Protein AF-A0AAW0SAZ5-F1 (afdb_monomer_lite)

Sequence (137 aa):
MHNNVSAPHVRYTLMVMQWGQFIDHDIIFTPINKGFQDSILDCRRCDSPQTVHPECFPIAIPQNDPFFPPVNISSGQPFCIPLTRSMPGQLTLGYREQMNQVTAFIDASHTYGSDKCEQQQLRTKSDGMLRGTPNPL

InterPro domains:
  IPR010255 Haem peroxidase superfamily [SSF48113] (6-134)
  IPR019791 Haem peroxidase, animal-type [PF03098] (3-131)
  IPR019791 Haem peroxidase, animal-type [PS50292] (1-137)
  IPR037120 Haem peroxidase domain superfamily, animal type [G3DSA:1.10.640.10] (1-136)

pLDDT: mean 93.47, std 6.85, range [50.78, 98.38]

Radius of gyration: 20.81 Å; chains: 1; bounding box: 47×48×50 Å

Foldseek 3Di:
DPDPDDDDDPPDDCVVVVVVVQQCLQAFDFAFDADPPRHRFPLFACCCCPVTHVQKDWAQDDCPRPPDHQADPVPRGGGTHTDGHTDFPDDPPDDTDTDGQAHRDNPSCVQQPRDPVSNVQQAPPPPRDGDDDPDDD

Organism: Scylla paramamosain (NCBI:txid85552)

Structure (mmCIF, N/CA/C/O backbone):
data_AF-A0AAW0SAZ5-F1
#
_entry.id   AF-A0AAW0SAZ5-F1
#
loop_
_atom_site.group_PDB
_atom_site.id
_atom_site.type_symbol
_atom_site.label_atom_id
_atom_site.label_alt_id
_atom_site.label_comp_id
_atom_site.label_asym_id
_atom_site.label_entity_id
_atom_site.label_seq_id
_atom_site.pdbx_PDB_ins_code
_atom_site.Cartn_x
_atom_site.Cartn_y
_atom_site.Cartn_z
_atom_site.occupancy
_atom_site.B_iso_or_equiv
_atom_site.auth_seq_id
_atom_site.auth_comp_id
_atom_site.auth_asym_id
_atom_site.auth_atom_id
_atom_site.pdbx_PDB_model_num
ATOM 1 N N . MET A 1 1 ? -11.965 -18.950 13.811 1.00 50.78 1 MET A N 1
ATOM 2 C CA . MET A 1 1 ? -11.448 -19.846 12.749 1.00 50.78 1 MET A CA 1
ATOM 3 C C . MET A 1 1 ? -12.338 -19.674 11.532 1.00 50.78 1 MET A C 1
ATOM 5 O O . MET A 1 1 ? -13.500 -20.051 11.609 1.00 50.78 1 MET A O 1
ATOM 9 N N . HIS A 1 2 ? -11.859 -19.030 10.463 1.00 60.25 2 HIS A N 1
ATOM 10 C CA . HIS A 1 2 ? -12.603 -19.017 9.199 1.00 60.25 2 HIS A CA 1
ATOM 11 C C . HIS A 1 2 ? -12.657 -20.451 8.672 1.00 60.25 2 HIS A C 1
ATOM 13 O O . HIS A 1 2 ? -11.623 -21.118 8.618 1.00 60.25 2 HIS A O 1
ATOM 19 N N . ASN A 1 3 ? -13.839 -20.934 8.294 1.00 73.81 3 ASN A N 1
ATOM 20 C CA . ASN A 1 3 ? -13.916 -22.192 7.565 1.00 73.81 3 ASN A CA 1
ATOM 21 C C . ASN A 1 3 ? -13.226 -21.978 6.218 1.00 73.81 3 ASN A C 1
ATOM 23 O O . ASN A 1 3 ? -13.645 -21.121 5.440 1.00 73.81 3 ASN A O 1
ATOM 27 N N . ASN A 1 4 ? -12.152 -22.724 5.961 1.00 77.69 4 ASN A N 1
ATOM 28 C CA . ASN A 1 4 ? -11.510 -22.703 4.658 1.00 77.69 4 ASN A CA 1
ATOM 29 C C . ASN A 1 4 ? -12.446 -23.390 3.660 1.00 77.69 4 ASN A C 1
ATOM 31 O O . ASN A 1 4 ? -12.555 -24.616 3.636 1.00 77.69 4 ASN A O 1
ATOM 35 N N . VAL A 1 5 ? -13.163 -22.591 2.876 1.00 80.94 5 VAL A N 1
ATOM 36 C CA . VAL A 1 5 ? -14.004 -23.090 1.793 1.00 80.94 5 VAL A CA 1
ATOM 37 C C . VAL A 1 5 ? -13.152 -23.114 0.531 1.00 80.94 5 VAL A C 1
ATOM 39 O O . VAL A 1 5 ? -12.928 -22.086 -0.104 1.00 80.94 5 VAL A O 1
ATOM 42 N N . SER A 1 6 ? -12.664 -24.299 0.164 1.00 84.69 6 SER A N 1
ATOM 43 C CA . SER A 1 6 ? -11.997 -24.494 -1.122 1.00 84.69 6 SER A CA 1
ATOM 44 C C . SER A 1 6 ? -13.052 -24.599 -2.223 1.00 84.69 6 SER A C 1
ATOM 46 O O . SER A 1 6 ? -13.758 -25.599 -2.327 1.00 84.69 6 SER A O 1
ATOM 48 N N . ALA A 1 7 ? -13.171 -23.546 -3.027 1.00 89.69 7 ALA A N 1
ATOM 49 C CA . ALA A 1 7 ? -14.062 -23.485 -4.182 1.00 89.69 7 ALA A CA 1
ATOM 50 C C . ALA A 1 7 ? -13.247 -23.159 -5.449 1.00 89.69 7 ALA A C 1
ATOM 52 O O . ALA A 1 7 ? -13.265 -22.019 -5.918 1.00 89.69 7 ALA A O 1
ATOM 53 N N . PRO A 1 8 ? -12.466 -24.120 -5.983 1.00 90.44 8 PRO A N 1
ATOM 54 C CA . PRO A 1 8 ? -11.627 -23.878 -7.150 1.00 90.44 8 PRO A CA 1
ATOM 55 C C . PRO A 1 8 ? -12.479 -23.587 -8.389 1.00 90.44 8 PRO A C 1
ATOM 57 O O . PRO A 1 8 ? -13.509 -24.219 -8.629 1.00 90.44 8 PRO A O 1
ATOM 60 N N . HIS A 1 9 ? -12.026 -22.641 -9.209 1.00 93.44 9 HIS A N 1
ATOM 61 C CA . HIS A 1 9 ? -12.719 -22.307 -10.444 1.00 93.44 9 HIS A CA 1
ATOM 62 C C . HIS A 1 9 ? -12.500 -23.401 -11.501 1.00 93.44 9 HIS A C 1
ATOM 64 O O . HIS A 1 9 ? -11.367 -23.754 -11.813 1.00 93.44 9 HIS A O 1
ATOM 70 N N . VAL A 1 10 ? -13.574 -23.904 -12.114 1.00 96.12 10 VAL A N 1
ATOM 71 C CA . VAL A 1 10 ? -13.496 -25.042 -13.057 1.00 96.12 10 VAL A CA 1
ATOM 72 C C . VAL A 1 10 ? -12.928 -24.687 -14.439 1.00 96.12 10 VAL A C 1
ATOM 74 O O . VAL A 1 10 ? -12.655 -25.580 -15.232 1.00 96.12 10 VAL A O 1
ATOM 77 N N . ARG A 1 11 ? -12.771 -23.392 -14.756 1.00 97.38 11 ARG A N 1
ATOM 78 C CA . ARG A 1 11 ? -12.276 -22.917 -16.071 1.00 97.38 11 ARG A CA 1
ATOM 79 C C . ARG A 1 11 ? -11.022 -22.049 -16.029 1.00 97.38 11 ARG A C 1
ATOM 81 O O . ARG A 1 11 ? -10.425 -21.822 -17.072 1.00 97.38 11 ARG A O 1
ATOM 88 N N . TYR A 1 12 ? -10.661 -21.511 -14.867 1.00 97.00 12 TYR A N 1
ATOM 89 C CA . TYR A 1 12 ? -9.599 -20.511 -14.758 1.00 97.00 12 TYR A CA 1
ATOM 90 C C . TYR A 1 12 ? -8.552 -21.018 -13.792 1.00 97.00 12 TYR A C 1
ATOM 92 O O . TYR A 1 12 ? -8.876 -21.549 -12.732 1.00 97.00 12 TYR A O 1
ATOM 100 N N . THR A 1 13 ? -7.297 -20.854 -14.180 1.00 97.00 13 THR A N 1
ATOM 101 C CA . THR A 1 13 ? -6.166 -21.177 -13.325 1.00 97.00 13 THR A CA 1
ATOM 102 C C . THR A 1 13 ? -5.958 -20.056 -12.311 1.00 97.00 13 THR A C 1
ATOM 104 O O . THR A 1 13 ? -6.426 -18.928 -12.492 1.00 97.00 13 THR A O 1
ATOM 107 N N . LEU A 1 14 ? -5.182 -20.340 -11.264 1.00 96.81 14 LEU A N 1
ATOM 108 C CA . LEU A 1 14 ? -4.751 -19.325 -10.300 1.00 96.81 14 LEU A CA 1
ATOM 109 C C . LEU A 1 14 ? -3.987 -18.160 -10.966 1.00 96.81 14 LEU A C 1
ATOM 111 O O . LEU A 1 14 ? -3.951 -17.060 -10.422 1.00 96.81 14 LEU A O 1
ATOM 115 N N . MET A 1 15 ? -3.444 -18.376 -12.172 1.00 97.88 15 MET A N 1
ATOM 116 C CA . MET A 1 15 ? -2.738 -17.352 -12.944 1.00 97.88 15 MET A CA 1
ATOM 117 C C . MET A 1 15 ? -3.616 -16.138 -13.262 1.00 97.88 15 MET A C 1
ATOM 119 O O . MET A 1 15 ? -3.097 -15.035 -13.343 1.00 97.88 15 MET A O 1
ATOM 123 N N . VAL A 1 16 ? -4.938 -16.300 -13.393 1.00 97.94 16 VAL A N 1
ATOM 124 C CA . VAL A 1 16 ? -5.834 -15.157 -13.646 1.00 97.94 16 VAL A CA 1
ATOM 125 C C . VAL A 1 16 ? -5.809 -14.166 -12.479 1.00 97.94 16 VAL A C 1
ATOM 127 O O . VAL A 1 16 ? -5.707 -12.964 -12.698 1.00 97.94 16 VAL A O 1
ATOM 130 N N . MET A 1 17 ? -5.842 -14.667 -11.240 1.00 97.38 17 MET A N 1
ATOM 131 C CA . MET A 1 17 ? -5.720 -13.829 -10.044 1.00 97.38 17 MET A CA 1
ATOM 132 C C . MET A 1 17 ? -4.332 -13.186 -9.976 1.00 97.38 17 MET A C 1
ATOM 134 O O . MET A 1 17 ? -4.228 -11.975 -9.788 1.00 97.38 17 MET A O 1
ATOM 138 N N . GLN A 1 18 ? -3.279 -13.980 -10.200 1.00 98.38 18 GLN A N 1
ATOM 139 C CA . GLN A 1 18 ? -1.905 -13.488 -10.115 1.00 98.38 18 GLN A CA 1
ATOM 140 C C . GLN A 1 18 ? -1.613 -12.397 -11.154 1.00 98.38 18 GLN A C 1
ATOM 142 O O . GLN A 1 18 ? -0.973 -11.400 -10.829 1.00 98.38 18 GLN A O 1
ATOM 147 N N . TRP A 1 19 ? -2.104 -12.565 -12.384 1.00 98.25 19 TRP A N 1
ATOM 148 C CA . TRP A 1 19 ? -1.959 -11.571 -13.445 1.00 98.25 19 TRP A CA 1
ATOM 149 C C . TRP A 1 19 ? -2.772 -10.305 -13.162 1.00 98.25 19 TRP A C 1
ATOM 151 O O . TRP A 1 19 ? -2.316 -9.208 -13.464 1.00 98.25 19 TRP A O 1
ATOM 161 N N . GLY A 1 20 ? -3.939 -10.440 -12.522 1.00 98.19 20 GLY A N 1
ATOM 162 C CA . GLY A 1 20 ? -4.718 -9.298 -12.044 1.00 98.19 20 GLY A CA 1
ATOM 163 C C . GLY A 1 20 ? -3.921 -8.418 -11.078 1.00 98.19 20 GLY A C 1
ATOM 164 O O . GLY A 1 20 ? -3.818 -7.219 -11.306 1.00 98.19 20 GLY A O 1
ATOM 165 N N . GLN A 1 21 ? -3.290 -9.018 -10.061 1.00 98.12 21 GLN A N 1
ATOM 166 C CA . GLN A 1 21 ? -2.413 -8.286 -9.135 1.00 98.12 21 GLN A CA 1
ATOM 167 C C . GLN A 1 21 ? -1.186 -7.695 -9.849 1.00 98.12 21 GLN A C 1
ATOM 169 O O . GLN A 1 21 ? -0.777 -6.575 -9.566 1.00 98.12 21 GLN A O 1
ATOM 174 N N . PHE A 1 22 ? -0.595 -8.446 -10.779 1.00 97.75 22 PHE A N 1
ATOM 175 C CA . PHE A 1 22 ? 0.585 -8.004 -11.520 1.00 97.75 22 PHE A CA 1
ATOM 176 C C . PHE A 1 22 ? 0.313 -6.731 -12.334 1.00 97.75 22 PHE A C 1
ATOM 178 O O . PHE A 1 22 ? 1.126 -5.814 -12.318 1.00 97.75 22 PHE A O 1
ATOM 185 N N . ILE A 1 23 ? -0.847 -6.652 -12.996 1.00 98.12 23 ILE A N 1
ATOM 186 C CA . ILE A 1 23 ? -1.273 -5.454 -13.734 1.00 98.12 23 ILE A CA 1
ATOM 187 C C . ILE A 1 23 ? -1.728 -4.332 -12.795 1.00 98.12 23 ILE A C 1
ATOM 189 O O . ILE A 1 23 ? -1.431 -3.177 -13.075 1.00 98.12 23 ILE A O 1
ATOM 193 N N . ASP A 1 24 ? -2.412 -4.642 -11.688 1.00 98.00 24 ASP A N 1
ATOM 194 C CA . ASP A 1 24 ? -2.792 -3.649 -10.668 1.00 98.00 24 ASP A CA 1
ATOM 195 C C . ASP A 1 24 ? -1.568 -2.857 -10.185 1.00 98.00 24 ASP A C 1
ATOM 197 O O . ASP A 1 24 ? -1.552 -1.629 -10.251 1.00 98.00 24 ASP A O 1
ATOM 201 N N . HIS A 1 25 ? -0.488 -3.567 -9.852 1.00 97.94 25 HIS A N 1
ATOM 202 C CA . HIS A 1 25 ? 0.774 -2.962 -9.430 1.00 97.94 25 HIS A CA 1
ATOM 203 C C . HIS A 1 25 ? 1.486 -2.151 -10.530 1.00 97.94 25 HIS A C 1
ATOM 205 O O . HIS A 1 25 ? 2.411 -1.406 -10.212 1.00 97.94 25 HIS A O 1
ATOM 211 N N . ASP A 1 26 ? 1.087 -2.284 -11.798 1.00 98.38 26 ASP A N 1
ATOM 212 C CA . ASP A 1 26 ? 1.637 -1.501 -12.909 1.00 98.38 26 ASP A CA 1
ATOM 213 C C . ASP A 1 26 ? 0.962 -0.136 -13.069 1.00 98.38 26 ASP A C 1
ATOM 215 O O . ASP A 1 26 ? 1.577 0.799 -13.571 1.00 98.38 26 ASP A O 1
ATOM 219 N N . ILE A 1 27 ? -0.307 -0.028 -12.659 1.00 97.69 27 ILE A N 1
ATOM 220 C CA . ILE A 1 27 ? -1.156 1.129 -12.974 1.00 97.69 27 ILE A CA 1
ATOM 221 C C . ILE A 1 27 ? -1.601 1.916 -11.746 1.00 97.69 27 ILE A C 1
ATOM 223 O O . ILE A 1 27 ? -1.979 3.084 -11.881 1.00 97.69 27 ILE A O 1
ATOM 227 N N . ILE A 1 28 ? -1.612 1.306 -10.555 1.00 97.06 28 ILE A N 1
ATOM 228 C CA . ILE A 1 28 ? -2.082 1.979 -9.348 1.00 97.06 28 ILE A CA 1
ATOM 229 C C . ILE A 1 28 ? -1.310 1.574 -8.092 1.00 97.06 28 ILE A C 1
ATOM 231 O O . ILE A 1 28 ? -1.169 0.410 -7.735 1.00 97.06 28 ILE A O 1
ATOM 235 N N . PHE A 1 29 ? -0.853 2.587 -7.363 1.00 96.88 29 PHE A N 1
ATOM 236 C CA . PHE A 1 29 ? -0.330 2.446 -6.016 1.00 96.88 29 PHE A CA 1
ATOM 237 C C . PHE A 1 29 ? -0.697 3.693 -5.222 1.00 96.88 29 PHE A C 1
ATOM 239 O O . PHE A 1 29 ? -0.160 4.782 -5.446 1.00 96.88 29 PHE A O 1
ATOM 246 N N . THR A 1 30 ? -1.639 3.546 -4.293 1.00 96.75 30 THR A N 1
ATOM 247 C CA . THR A 1 30 ? -2.039 4.633 -3.403 1.00 96.75 30 THR A CA 1
ATOM 248 C C . THR A 1 30 ? -1.250 4.542 -2.098 1.00 96.75 30 THR A C 1
ATOM 250 O O . THR A 1 30 ? -1.543 3.679 -1.267 1.00 96.75 30 THR A O 1
ATOM 253 N N . PRO A 1 31 ? -0.272 5.430 -1.865 1.00 95.00 31 PRO A N 1
ATOM 254 C CA . PRO A 1 31 ? 0.508 5.406 -0.638 1.00 95.00 31 PRO A CA 1
ATOM 255 C C . PRO A 1 31 ? -0.347 5.789 0.568 1.00 95.00 31 PRO A C 1
ATOM 257 O O . PRO A 1 31 ? -1.375 6.460 0.454 1.00 95.00 31 PRO A O 1
ATOM 260 N N . ILE A 1 32 ? 0.124 5.414 1.750 1.00 95.19 32 ILE A N 1
ATOM 261 C CA . ILE A 1 32 ? -0.461 5.808 3.033 1.00 95.19 32 ILE A CA 1
ATOM 262 C C . ILE A 1 32 ? 0.324 6.956 3.662 1.00 95.19 32 ILE A C 1
ATOM 264 O O . ILE A 1 32 ? 1.505 7.152 3.371 1.00 95.19 32 ILE A O 1
ATOM 268 N N . ASN A 1 33 ? -0.323 7.701 4.556 1.00 93.31 33 ASN A N 1
ATOM 269 C CA . ASN A 1 33 ? 0.377 8.691 5.369 1.00 93.31 33 ASN A CA 1
ATOM 270 C C . ASN A 1 33 ? 1.422 8.022 6.273 1.00 93.31 33 ASN A C 1
ATOM 272 O O . ASN A 1 33 ? 1.194 6.943 6.822 1.00 93.31 33 ASN A O 1
ATOM 276 N N . LYS A 1 34 ? 2.559 8.694 6.446 1.00 91.31 34 LYS A N 1
ATOM 277 C CA . LYS A 1 34 ? 3.671 8.248 7.289 1.00 91.31 34 LYS A CA 1
ATOM 278 C C . LYS A 1 34 ? 3.983 9.288 8.360 1.00 91.31 34 LYS A C 1
ATOM 280 O O . LYS A 1 34 ? 3.642 10.460 8.213 1.00 91.31 34 LYS A O 1
ATOM 285 N N . GLY A 1 35 ? 4.598 8.838 9.447 1.00 87.56 35 GLY A N 1
ATOM 286 C CA . GLY A 1 35 ? 5.051 9.680 10.546 1.00 87.56 35 GLY A CA 1
ATOM 287 C C . GLY A 1 35 ? 6.412 10.325 10.279 1.00 87.56 35 GLY A C 1
ATOM 288 O O . GLY A 1 35 ? 6.948 10.305 9.170 1.00 87.56 35 GLY A O 1
ATOM 289 N N . PHE A 1 36 ? 6.998 10.893 11.334 1.00 87.19 36 PHE A N 1
ATOM 290 C CA . PHE A 1 36 ? 8.332 11.491 11.287 1.00 87.19 36 PHE A CA 1
ATOM 291 C C . PHE A 1 36 ? 9.375 10.481 10.779 1.00 87.19 36 PHE A C 1
ATOM 293 O O . PHE A 1 36 ? 9.341 9.316 11.177 1.00 87.19 36 PHE A O 1
ATOM 300 N N . GLN A 1 37 ? 10.286 10.926 9.906 1.00 88.69 37 GLN A N 1
ATOM 301 C CA . GLN A 1 37 ? 11.334 10.089 9.296 1.00 88.69 37 GLN A CA 1
ATOM 302 C C . GLN A 1 37 ? 10.809 8.815 8.609 1.00 88.69 37 GLN A C 1
ATOM 304 O O . GLN A 1 37 ? 11.381 7.743 8.770 1.00 88.69 37 GLN A O 1
ATOM 309 N N . ASP A 1 38 ? 9.722 8.929 7.839 1.00 86.31 38 ASP A N 1
ATOM 310 C CA . ASP A 1 38 ? 9.158 7.813 7.060 1.00 86.31 38 ASP A CA 1
ATOM 311 C C . ASP A 1 38 ? 8.653 6.639 7.929 1.00 86.31 38 ASP A C 1
ATOM 313 O O . ASP A 1 38 ? 8.453 5.524 7.449 1.00 86.31 38 ASP A O 1
ATOM 317 N N . SER A 1 39 ? 8.414 6.887 9.222 1.00 91.56 39 SER A N 1
ATOM 318 C CA . SER A 1 39 ? 7.921 5.868 10.150 1.00 91.56 39 SER A CA 1
ATOM 319 C C . SER A 1 39 ? 6.484 5.445 9.838 1.00 91.56 39 SER A C 1
ATOM 321 O O . SER A 1 39 ? 5.643 6.231 9.396 1.00 91.56 39 SER A O 1
ATOM 323 N N . ILE A 1 40 ? 6.182 4.175 10.103 1.00 91.38 40 ILE A N 1
ATOM 324 C CA . ILE A 1 40 ? 4.822 3.644 9.998 1.00 91.38 40 ILE A CA 1
ATOM 325 C C . ILE A 1 40 ? 4.003 4.178 11.176 1.00 91.38 40 ILE A C 1
ATOM 327 O O . ILE A 1 40 ? 4.411 4.049 12.331 1.00 91.38 40 ILE A O 1
ATOM 331 N N . LEU A 1 41 ? 2.837 4.761 10.887 1.00 94.50 41 LEU A N 1
ATOM 332 C CA . LEU A 1 41 ? 1.907 5.210 11.921 1.00 94.50 41 LEU A CA 1
ATOM 333 C C . LEU A 1 41 ? 1.301 4.006 12.655 1.00 94.50 41 LEU A C 1
ATOM 335 O O . LEU A 1 41 ? 0.685 3.135 12.039 1.00 94.50 41 LEU A O 1
ATOM 339 N N . ASP A 1 42 ? 1.436 3.976 13.982 1.00 94.62 42 ASP A N 1
ATOM 340 C CA . ASP A 1 42 ? 0.815 2.951 14.822 1.00 94.62 42 ASP A CA 1
ATOM 341 C C . ASP A 1 42 ? -0.658 3.283 15.112 1.00 94.62 42 ASP A C 1
ATOM 343 O O . ASP A 1 42 ? -1.025 3.776 16.179 1.00 94.62 42 ASP A O 1
ATOM 347 N N . CYS A 1 43 ? -1.522 2.997 14.141 1.00 96.12 43 CYS A N 1
ATOM 348 C CA . CYS A 1 43 ? -2.959 3.251 14.234 1.00 96.12 43 CYS A CA 1
ATOM 349 C C . CYS A 1 43 ? -3.750 2.092 14.873 1.00 96.12 43 CYS A C 1
ATOM 351 O O . CYS A 1 43 ? -4.923 1.901 14.560 1.00 96.12 43 CYS A O 1
ATOM 353 N N . ARG A 1 44 ? -3.132 1.275 15.742 1.00 94.31 44 ARG A N 1
ATOM 354 C CA . ARG A 1 44 ? -3.806 0.119 16.373 1.00 94.31 44 ARG A CA 1
ATOM 355 C C . ARG A 1 44 ? -4.846 0.515 17.418 1.00 94.31 44 ARG A C 1
ATOM 357 O O . ARG A 1 44 ? -5.845 -0.181 17.583 1.00 94.31 44 ARG A O 1
ATOM 364 N N . ARG A 1 45 ? -4.613 1.604 18.156 1.00 95.44 45 ARG A N 1
ATOM 365 C CA . ARG A 1 45 ? -5.563 2.074 19.173 1.00 95.44 45 ARG A CA 1
ATOM 366 C C . ARG A 1 45 ? -6.777 2.723 18.518 1.00 95.44 45 ARG A C 1
ATOM 368 O O . ARG A 1 45 ? -6.629 3.478 17.561 1.00 95.44 45 ARG A O 1
ATOM 375 N N . CYS A 1 46 ? -7.960 2.506 19.083 1.00 96.50 46 CYS A N 1
ATOM 376 C CA . CYS A 1 46 ? -9.196 3.096 18.566 1.00 96.50 46 CYS A CA 1
ATOM 377 C C . CYS A 1 46 ? -9.236 4.635 18.671 1.00 96.50 46 CYS A C 1
ATOM 379 O O . CYS A 1 46 ? -9.884 5.285 17.861 1.00 96.50 46 CYS A O 1
ATOM 381 N N . ASP A 1 47 ? -8.503 5.223 19.621 1.00 96.94 47 ASP A N 1
ATOM 382 C CA . ASP A 1 47 ? -8.324 6.672 19.801 1.00 96.94 47 ASP A CA 1
ATOM 383 C C . ASP A 1 47 ? -7.058 7.217 19.107 1.00 96.94 47 ASP A C 1
ATOM 385 O O . ASP A 1 47 ? -6.631 8.348 19.355 1.00 96.94 47 ASP A O 1
ATOM 389 N N . SER A 1 48 ? -6.432 6.428 18.226 1.00 97.00 48 SER A N 1
ATOM 390 C CA . SER A 1 48 ? -5.260 6.855 17.449 1.00 97.00 48 SER A CA 1
ATOM 391 C C . SER A 1 48 ? -5.475 8.085 16.551 1.00 97.00 48 SER A C 1
ATOM 393 O O . SER A 1 48 ? -4.497 8.818 16.382 1.00 97.00 48 SER A O 1
ATOM 395 N N . PRO A 1 49 ? -6.686 8.414 16.042 1.00 97.31 49 PRO A N 1
ATOM 396 C CA . PRO A 1 49 ? -6.885 9.663 15.302 1.00 97.31 49 PRO A CA 1
ATOM 397 C C . PRO A 1 49 ? -6.579 10.918 16.135 1.00 97.31 49 PRO A C 1
ATOM 399 O O . PRO A 1 49 ? -6.185 11.944 15.588 1.00 97.31 49 PRO A O 1
ATOM 402 N N . GLN A 1 50 ? -6.747 10.844 17.460 1.00 97.38 50 GLN A N 1
ATOM 403 C CA . GLN A 1 50 ? -6.500 11.951 18.388 1.00 97.38 50 GLN A CA 1
ATOM 404 C C . GLN A 1 50 ? -5.159 11.822 19.118 1.00 97.38 50 GLN A C 1
ATOM 406 O O . GLN A 1 50 ? -4.541 12.831 19.441 1.00 97.38 50 GLN A O 1
ATOM 411 N N . THR A 1 51 ? -4.721 10.593 19.404 1.00 96.19 51 THR A N 1
ATOM 412 C CA . THR A 1 51 ? -3.542 10.331 20.249 1.00 96.19 51 THR A CA 1
ATOM 413 C C . THR A 1 51 ? -2.256 10.080 19.467 1.00 96.19 51 THR A C 1
ATOM 415 O O . THR A 1 51 ? -1.175 10.251 20.027 1.00 96.19 51 THR A O 1
ATOM 418 N N . VAL A 1 52 ? -2.357 9.680 18.195 1.00 95.31 52 VAL A N 1
ATOM 419 C CA . VAL A 1 52 ? -1.206 9.344 17.343 1.00 95.31 52 VAL A CA 1
ATOM 420 C C . VAL A 1 52 ? -1.125 10.295 16.155 1.00 95.31 52 VAL A C 1
ATOM 422 O O . VAL A 1 52 ? -0.156 11.039 16.034 1.00 95.31 52 VAL A O 1
ATOM 425 N N . HIS A 1 53 ? -2.123 10.276 15.267 1.00 95.88 53 HIS A N 1
ATOM 426 C CA . HIS A 1 53 ? -2.129 11.109 14.065 1.00 95.88 53 HIS A CA 1
ATOM 427 C C . HIS A 1 53 ? -3.542 11.212 13.464 1.00 95.88 53 HIS A C 1
ATOM 429 O O . HIS A 1 53 ? -4.211 10.184 13.368 1.00 95.88 53 HIS A O 1
ATOM 435 N N . PRO A 1 54 ? -3.982 12.378 12.943 1.00 95.19 54 PRO A N 1
ATOM 436 C CA . PRO A 1 54 ? -5.321 12.552 12.350 1.00 95.19 54 PRO A CA 1
ATOM 437 C C . PRO A 1 54 ? -5.596 11.690 11.104 1.00 95.19 54 PRO A C 1
ATOM 439 O O . PRO A 1 54 ? -6.739 11.555 10.675 1.00 95.19 54 PRO A O 1
ATOM 442 N N . GLU A 1 55 ? -4.552 11.109 10.511 1.00 95.81 55 GLU A N 1
ATOM 443 C CA . GLU A 1 55 ? -4.662 10.180 9.375 1.00 95.81 55 GLU A CA 1
ATOM 444 C C . GLU A 1 55 ? -4.828 8.718 9.809 1.00 95.81 55 GLU A C 1
ATOM 446 O O . GLU A 1 55 ? -5.024 7.849 8.960 1.00 95.81 55 GLU A O 1
ATOM 451 N N . CYS A 1 56 ? -4.785 8.425 11.110 1.00 97.56 56 CYS A N 1
ATOM 452 C CA . CYS A 1 56 ? -5.269 7.149 11.610 1.00 97.56 56 CYS A CA 1
ATOM 453 C C . CYS A 1 56 ? -6.789 7.071 11.442 1.00 97.56 56 CYS A C 1
ATOM 455 O O . CYS A 1 56 ? -7.508 8.039 11.689 1.00 97.56 56 CYS A O 1
ATOM 457 N N . PHE A 1 57 ? -7.282 5.909 11.024 1.00 97.62 57 PHE A N 1
ATOM 458 C CA . PHE A 1 57 ? -8.710 5.649 10.871 1.00 97.62 57 PHE A CA 1
ATOM 459 C C . PHE A 1 57 ? -9.053 4.207 11.271 1.00 97.62 57 PHE A C 1
ATOM 461 O O . PHE A 1 57 ? -9.528 3.435 10.443 1.00 97.62 57 PHE A O 1
ATOM 468 N N . PRO A 1 58 ? -8.765 3.815 12.524 1.00 97.75 58 PRO A N 1
ATOM 469 C CA . PRO A 1 58 ? -8.907 2.439 12.985 1.00 97.75 58 PRO A CA 1
ATOM 470 C C . PRO A 1 58 ? -10.340 1.924 12.803 1.00 97.75 58 PRO A C 1
ATOM 472 O O . PRO A 1 58 ? -11.310 2.628 13.086 1.00 97.75 58 PRO A O 1
ATOM 475 N N . ILE A 1 59 ? -10.472 0.670 12.369 1.00 97.69 59 ILE A N 1
ATOM 476 C CA . ILE A 1 59 ? -11.775 0.025 12.185 1.00 97.69 59 ILE A CA 1
ATOM 477 C C . ILE A 1 59 ? -12.177 -0.621 13.510 1.00 97.69 59 ILE A C 1
ATOM 479 O O . ILE A 1 59 ? -11.530 -1.565 13.968 1.00 97.69 59 ILE A O 1
ATOM 483 N N . ALA A 1 60 ? -13.243 -0.111 14.126 1.00 96.44 60 ALA A N 1
ATOM 484 C CA . ALA A 1 60 ? -13.780 -0.663 15.363 1.00 96.44 60 ALA A CA 1
ATOM 485 C C . ALA A 1 60 ? -14.388 -2.051 15.140 1.00 96.44 60 ALA A C 1
ATOM 487 O O . ALA A 1 60 ? -15.164 -2.256 14.204 1.00 96.44 60 ALA A O 1
ATOM 488 N N . ILE A 1 61 ? -14.062 -2.988 16.030 1.00 97.00 61 ILE A N 1
ATOM 489 C CA . ILE A 1 61 ? -14.648 -4.326 16.008 1.00 97.00 61 ILE A CA 1
ATOM 490 C C . ILE A 1 61 ? -16.074 -4.275 16.580 1.00 97.00 61 ILE A C 1
ATOM 492 O O . ILE A 1 61 ? -16.268 -3.787 17.700 1.00 97.00 61 ILE A O 1
ATOM 496 N N . PRO A 1 62 ? -17.094 -4.757 15.846 1.00 95.38 62 PRO A N 1
ATOM 497 C CA . PRO A 1 62 ? -18.460 -4.787 16.350 1.00 95.38 62 PRO A CA 1
ATOM 498 C C . PRO A 1 62 ? -18.616 -5.811 17.485 1.00 95.38 62 PRO A C 1
ATOM 500 O O . PRO A 1 62 ? -17.895 -6.799 17.561 1.00 95.38 62 PRO A O 1
ATOM 503 N N . GLN A 1 63 ? -19.610 -5.608 18.357 1.00 94.19 63 GLN A N 1
ATOM 504 C CA . GLN A 1 63 ? -19.825 -6.449 19.551 1.00 94.19 63 GLN A CA 1
ATOM 505 C C . GLN A 1 63 ? -20.014 -7.944 19.244 1.00 94.19 63 GLN A C 1
ATOM 507 O O . GLN A 1 63 ? -19.611 -8.786 20.038 1.00 94.19 63 GLN A O 1
ATOM 512 N N . ASN A 1 64 ? -20.606 -8.264 18.091 1.00 93.56 64 ASN A N 1
ATOM 513 C CA . ASN A 1 64 ? -20.914 -9.633 17.673 1.00 93.56 64 ASN A CA 1
ATOM 514 C C . ASN A 1 64 ? -19.989 -10.116 16.546 1.00 93.56 64 ASN A C 1
ATOM 516 O O . ASN A 1 64 ? -20.408 -10.927 15.717 1.00 93.56 64 ASN A O 1
ATOM 520 N N . ASP A 1 65 ? -18.765 -9.587 16.461 1.00 94.19 65 ASP A N 1
ATOM 521 C CA . ASP A 1 65 ? -17.790 -10.097 15.502 1.00 94.19 65 ASP A CA 1
ATOM 522 C C . ASP A 1 65 ? -17.417 -11.554 15.854 1.00 94.19 65 ASP A C 1
ATOM 524 O O . ASP A 1 65 ? -17.045 -11.846 16.993 1.00 94.19 65 ASP A O 1
ATOM 528 N N . PRO A 1 66 ? -17.535 -12.502 14.908 1.00 92.31 66 PRO A N 1
ATOM 529 C CA . PRO A 1 66 ? -17.281 -13.915 15.184 1.00 92.31 66 PRO A CA 1
ATOM 530 C C . PRO A 1 66 ? -15.788 -14.274 15.283 1.00 92.31 66 PRO A C 1
ATOM 532 O O . PRO A 1 66 ? -15.461 -15.415 15.624 1.00 92.31 66 PRO A O 1
ATOM 535 N 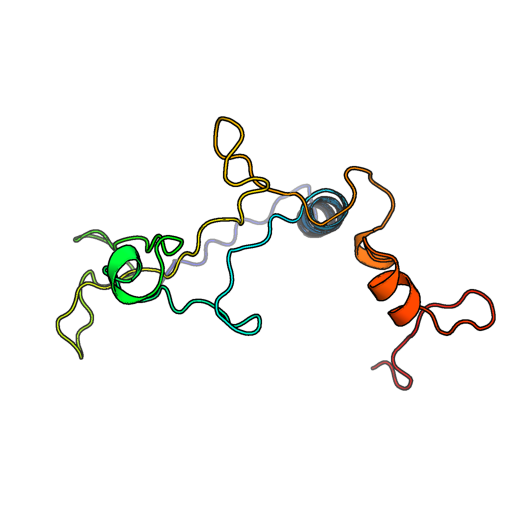N . PHE A 1 67 ? -14.877 -13.352 14.956 1.00 90.44 67 PHE A N 1
ATOM 536 C CA . PHE A 1 67 ? -13.436 -13.604 14.890 1.00 90.44 67 PHE A CA 1
ATOM 537 C C . PHE A 1 67 ? -12.639 -12.757 15.875 1.00 90.44 67 PHE A C 1
ATOM 539 O O . PHE A 1 67 ? -11.735 -13.281 16.530 1.00 90.44 67 PHE A O 1
ATOM 546 N N . PHE A 1 68 ? -12.957 -11.471 15.978 1.00 92.31 68 PHE A N 1
ATOM 547 C CA . PHE A 1 68 ? -12.221 -10.523 16.798 1.00 92.31 68 PHE A CA 1
ATOM 548 C C . PHE A 1 68 ? -13.031 -10.137 18.038 1.00 92.31 68 PHE A C 1
ATOM 550 O O . PHE A 1 68 ? -14.201 -9.786 17.922 1.00 92.31 68 PHE A O 1
ATOM 557 N N . PRO A 1 69 ? -12.440 -10.162 19.244 1.00 93.12 69 PRO A N 1
ATOM 558 C CA . PRO A 1 69 ? -13.136 -9.666 20.421 1.00 93.12 69 PRO A CA 1
ATOM 559 C C . PRO A 1 69 ? -13.276 -8.135 20.328 1.00 93.12 69 PRO A C 1
ATOM 561 O O . PRO A 1 69 ? -12.321 -7.473 19.921 1.00 93.12 69 PRO A O 1
ATOM 564 N N . PRO A 1 70 ? -14.403 -7.535 20.752 1.00 94.69 70 PRO A N 1
ATOM 565 C CA . PRO A 1 70 ? -14.590 -6.079 20.718 1.00 94.69 70 PRO A CA 1
ATOM 566 C C . PRO A 1 70 ? -13.685 -5.327 21.707 1.00 94.69 70 PRO A C 1
ATOM 568 O O . PRO A 1 70 ? -13.523 -4.110 21.620 1.00 94.69 70 PRO A O 1
ATOM 571 N N . VAL A 1 71 ? -13.088 -6.042 22.663 1.00 95.31 71 VAL A N 1
ATOM 572 C CA . VAL A 1 71 ? -12.222 -5.504 23.713 1.00 95.31 71 VAL A CA 1
ATOM 573 C C . VAL A 1 71 ? -10.980 -6.381 23.821 1.00 95.31 71 VAL A C 1
ATOM 575 O O . VAL A 1 71 ? -11.056 -7.610 23.777 1.00 95.31 71 VAL A O 1
ATOM 578 N N . ASN A 1 72 ? -9.821 -5.754 23.989 1.00 91.50 72 ASN A N 1
ATOM 579 C CA . ASN A 1 72 ? -8.587 -6.460 24.284 1.00 91.50 72 ASN A CA 1
ATOM 580 C C . ASN A 1 72 ? -8.617 -6.976 25.733 1.00 91.50 72 ASN A C 1
ATOM 582 O O . ASN A 1 72 ? -8.714 -6.196 26.678 1.00 91.50 72 ASN A O 1
ATOM 586 N N . ILE A 1 73 ? -8.495 -8.294 25.903 1.00 87.56 73 ILE A N 1
ATOM 587 C CA . ILE A 1 73 ? -8.635 -8.975 27.201 1.00 87.56 73 ILE A CA 1
ATOM 588 C C . ILE A 1 73 ? -7.554 -8.533 28.202 1.00 87.56 73 ILE A C 1
ATOM 590 O O . ILE A 1 73 ? -7.805 -8.489 29.402 1.00 87.56 73 ILE A O 1
ATOM 594 N N . SER A 1 74 ? -6.357 -8.184 27.725 1.00 90.31 74 SER A N 1
ATOM 595 C CA . SER A 1 74 ? -5.236 -7.795 28.583 1.00 90.31 74 SER A CA 1
ATOM 596 C C . SER A 1 74 ? -5.309 -6.338 29.041 1.00 90.31 74 SER A C 1
ATOM 598 O O . SER A 1 74 ? -4.894 -6.040 30.156 1.00 90.31 74 SER A O 1
ATOM 600 N N . SER A 1 75 ? -5.806 -5.424 28.202 1.00 91.94 75 SER A N 1
ATOM 601 C CA . SER A 1 75 ? -5.843 -3.986 28.518 1.00 91.94 75 SER A CA 1
ATOM 602 C C . SER A 1 75 ? -7.223 -3.460 28.922 1.00 91.94 75 SER A C 1
ATOM 604 O O . SER A 1 75 ? -7.322 -2.337 29.416 1.00 91.94 75 SER A O 1
ATOM 606 N N . GLY A 1 76 ? -8.291 -4.223 28.672 1.00 93.25 76 GLY A N 1
ATOM 607 C CA . GLY A 1 76 ? -9.675 -3.780 28.860 1.00 93.25 76 GLY A CA 1
ATOM 608 C C . GLY A 1 76 ? -10.113 -2.667 27.899 1.00 93.25 76 GLY A C 1
ATOM 609 O O . GLY A 1 76 ? -11.202 -2.123 28.058 1.00 93.25 76 GLY A O 1
ATOM 610 N N . GLN A 1 77 ? -9.283 -2.307 26.915 1.00 94.12 77 GLN A N 1
ATOM 611 C CA . GLN A 1 77 ? -9.574 -1.248 25.946 1.00 94.12 77 GLN A CA 1
ATOM 612 C C . GLN A 1 77 ? -10.285 -1.800 24.705 1.00 94.12 77 GLN A C 1
ATOM 614 O O . GLN A 1 77 ? -10.054 -2.961 24.351 1.00 94.12 77 GLN A O 1
ATOM 619 N N . PRO A 1 78 ? -11.092 -0.983 24.000 1.00 95.75 78 PRO A N 1
ATOM 620 C CA . PRO A 1 78 ? -11.674 -1.373 22.721 1.00 95.75 78 PRO A CA 1
ATOM 621 C C . PRO A 1 78 ? -10.607 -1.880 21.746 1.00 95.75 78 PRO A C 1
ATOM 623 O O . PRO A 1 78 ? -9.513 -1.314 21.653 1.00 95.75 78 PRO A O 1
ATOM 626 N N . PHE A 1 79 ? -10.920 -2.958 21.032 1.00 95.19 79 PHE A N 1
ATOM 627 C CA . PHE A 1 79 ? -10.042 -3.520 20.016 1.00 95.19 79 PHE A CA 1
ATOM 628 C C . PHE A 1 79 ? -10.423 -2.980 18.634 1.00 95.19 79 PHE A C 1
ATOM 630 O O . PHE A 1 79 ? -11.601 -2.923 18.276 1.00 95.19 79 PHE A O 1
ATOM 637 N N . CYS A 1 80 ? -9.416 -2.580 17.860 1.00 96.50 80 CYS A N 1
ATOM 638 C CA . CYS A 1 80 ? -9.582 -2.066 16.508 1.00 96.50 80 CYS A CA 1
ATOM 639 C C . CYS A 1 80 ? -8.577 -2.707 15.548 1.00 96.50 80 CYS A C 1
ATOM 641 O O . CYS A 1 80 ? -7.454 -3.040 15.933 1.00 96.50 80 CYS A O 1
ATOM 643 N N . ILE A 1 81 ? -8.967 -2.82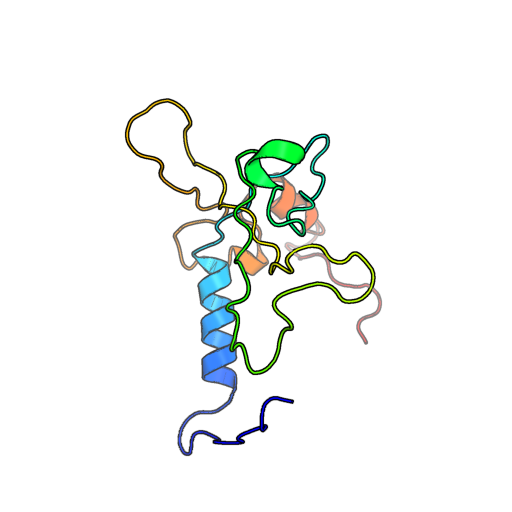6 14.279 1.00 96.69 81 ILE A N 1
ATOM 644 C CA . ILE A 1 81 ? -8.056 -3.185 13.189 1.00 96.69 81 ILE A CA 1
ATOM 645 C C . ILE A 1 81 ? -7.320 -1.908 12.759 1.00 96.69 81 ILE A C 1
ATOM 647 O O . ILE A 1 81 ? -7.979 -0.899 12.474 1.00 96.69 81 ILE A O 1
ATOM 651 N N . PRO A 1 82 ? -5.974 -1.917 12.716 1.00 96.44 82 PRO A N 1
ATOM 652 C CA . PRO A 1 82 ? -5.207 -0.744 12.330 1.00 96.44 82 PRO A CA 1
ATOM 653 C C . PRO A 1 82 ? -5.478 -0.377 10.874 1.00 96.44 82 PRO A C 1
ATOM 655 O O . PRO A 1 82 ? -5.383 -1.216 9.980 1.00 96.44 82 PRO A O 1
ATOM 658 N N . LEU A 1 83 ? -5.770 0.898 10.643 1.00 97.31 83 LEU A N 1
ATOM 659 C CA . LEU A 1 83 ? -5.923 1.458 9.310 1.00 97.31 83 LEU A CA 1
ATOM 660 C C . LEU A 1 83 ? -5.383 2.888 9.306 1.00 97.31 83 LEU A C 1
ATOM 662 O O . LEU A 1 83 ? -5.706 3.696 10.180 1.00 97.31 83 LEU A O 1
ATOM 666 N N . THR A 1 84 ? -4.588 3.188 8.286 1.00 97.31 84 THR A N 1
ATOM 667 C CA . THR A 1 84 ? -4.073 4.525 7.997 1.00 97.31 84 THR A CA 1
ATOM 668 C C . THR A 1 84 ? -4.680 4.992 6.687 1.00 97.31 84 THR A C 1
ATOM 670 O O . THR A 1 84 ? -4.702 4.247 5.707 1.00 97.31 84 THR A O 1
ATOM 673 N N . ARG A 1 85 ? -5.175 6.228 6.650 1.00 96.50 85 ARG A N 1
ATOM 674 C CA . ARG A 1 85 ? -5.744 6.813 5.436 1.00 96.50 85 ARG A CA 1
ATOM 675 C C . ARG A 1 85 ? -4.668 6.970 4.363 1.00 96.50 85 ARG A C 1
ATOM 677 O O . ARG A 1 85 ? -3.527 7.350 4.651 1.00 96.50 85 ARG A O 1
ATOM 684 N N . SER A 1 86 ? -5.074 6.752 3.117 1.00 96.00 86 SER A N 1
ATOM 685 C CA . SER A 1 86 ? -4.301 7.070 1.917 1.00 96.00 86 SER A CA 1
ATOM 686 C C . SER A 1 86 ? -3.805 8.513 1.928 1.00 96.00 86 SER A C 1
ATOM 688 O O . SER A 1 86 ? -4.556 9.411 2.315 1.00 96.00 86 SER A O 1
ATOM 690 N N . MET A 1 87 ? -2.572 8.745 1.486 1.00 94.12 87 MET A N 1
ATOM 691 C CA . MET A 1 87 ? -1.967 10.073 1.420 1.00 94.12 87 MET A CA 1
ATOM 692 C C . MET A 1 87 ? -2.775 10.985 0.485 1.00 94.12 87 MET A C 1
ATOM 694 O O . MET A 1 87 ? -3.148 10.561 -0.616 1.00 94.12 87 MET A O 1
ATOM 698 N N . PRO A 1 88 ? -3.082 12.223 0.905 1.00 93.31 88 PRO A N 1
ATOM 699 C CA . PRO A 1 88 ? -3.743 13.171 0.027 1.00 93.31 88 PRO A CA 1
ATOM 700 C C . PRO A 1 88 ? -2.761 13.670 -1.044 1.00 93.31 88 PRO A C 1
ATOM 702 O O . PRO A 1 88 ? -1.6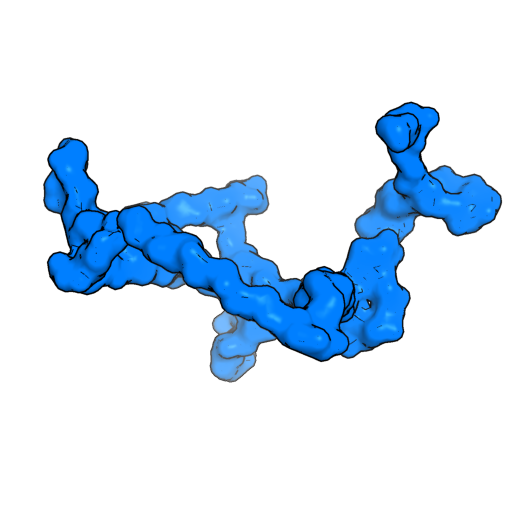09 13.966 -0.740 1.00 93.31 88 PRO A O 1
ATOM 705 N N . GLY A 1 89 ? -3.217 13.808 -2.290 1.00 91.38 89 GLY A N 1
ATOM 706 C CA . GLY A 1 89 ? -2.409 14.387 -3.373 1.00 91.38 89 GLY A CA 1
ATOM 707 C C . GLY A 1 89 ? -2.218 15.904 -3.250 1.00 91.38 89 GLY A C 1
ATOM 708 O O . GLY A 1 89 ? -1.311 16.469 -3.855 1.00 91.38 89 GLY A O 1
ATOM 709 N N . GLN A 1 90 ? -3.061 16.568 -2.458 1.00 88.50 90 GLN A N 1
ATOM 710 C CA . GLN A 1 90 ? -3.012 18.001 -2.168 1.00 88.50 90 GLN A CA 1
ATOM 711 C C . GLN A 1 90 ? -3.631 18.277 -0.785 1.00 88.50 90 GLN A C 1
ATOM 713 O O . GLN A 1 90 ? -4.462 17.495 -0.323 1.00 88.50 90 GLN A O 1
ATOM 718 N N . LEU A 1 91 ? -3.257 19.384 -0.131 1.00 83.94 91 LEU A N 1
ATOM 719 C CA . LEU A 1 91 ? -3.793 19.755 1.192 1.00 83.94 91 LEU A CA 1
ATOM 720 C C . LEU A 1 91 ? -4.824 20.897 1.188 1.00 83.94 91 LEU A C 1
ATOM 722 O O . LEU A 1 91 ? -5.637 20.975 2.105 1.00 83.94 91 LEU A O 1
ATOM 726 N N . THR A 1 92 ? -4.762 21.816 0.223 1.00 88.00 92 THR A N 1
ATOM 727 C CA . THR A 1 92 ? -5.465 23.113 0.275 1.00 88.00 92 THR A CA 1
ATOM 728 C C . THR A 1 92 ? -6.373 23.412 -0.921 1.00 88.00 92 THR A C 1
ATOM 730 O O . THR A 1 92 ? -7.108 24.396 -0.894 1.00 88.00 92 THR A O 1
ATOM 733 N N . LEU A 1 93 ? -6.345 22.595 -1.974 1.00 87.19 93 LEU A N 1
ATOM 734 C CA . LEU A 1 93 ? -7.038 22.834 -3.240 1.00 87.19 93 LEU A CA 1
ATOM 735 C C . LEU A 1 93 ? -8.226 21.882 -3.424 1.00 87.19 93 LEU A C 1
ATOM 737 O O . LEU A 1 93 ? -8.105 20.833 -4.047 1.00 87.19 93 LEU A O 1
ATOM 741 N N . GLY A 1 94 ? -9.402 22.286 -2.943 1.00 89.62 94 GLY A N 1
ATOM 742 C CA . GLY A 1 94 ? -10.653 21.559 -3.177 1.00 89.62 94 GLY A CA 1
ATOM 743 C C . GLY A 1 94 ? -10.802 20.291 -2.332 1.00 89.62 94 GLY A C 1
ATOM 744 O O . GLY A 1 94 ? -10.269 20.196 -1.225 1.00 89.62 94 GLY A O 1
ATOM 745 N N . TYR A 1 95 ? -11.577 19.328 -2.838 1.00 93.56 95 TYR A N 1
ATOM 746 C CA . TYR A 1 95 ? -11.823 18.063 -2.147 1.00 93.56 95 TYR A CA 1
ATOM 747 C C . TYR A 1 95 ? -10.564 17.201 -2.075 1.00 93.56 95 TYR A C 1
ATOM 749 O O . TYR A 1 95 ? -9.681 17.269 -2.930 1.00 93.56 95 TYR A O 1
ATOM 757 N N . ARG A 1 96 ? -10.489 16.377 -1.028 1.00 94.00 96 ARG A N 1
ATOM 758 C CA . ARG A 1 96 ? -9.367 15.467 -0.822 1.00 94.00 96 ARG A CA 1
ATOM 759 C C . ARG A 1 96 ? -9.349 14.389 -1.906 1.00 94.00 96 ARG A C 1
ATOM 761 O O . ARG A 1 96 ? -10.134 13.449 -1.843 1.00 94.00 96 ARG A O 1
ATOM 768 N N . GLU A 1 97 ? -8.356 14.467 -2.779 1.00 95.12 97 GLU A N 1
ATOM 769 C CA . GLU A 1 97 ? -8.013 13.422 -3.744 1.00 95.12 97 GLU A CA 1
ATOM 770 C C . GLU A 1 97 ? -6.795 12.625 -3.268 1.00 95.12 97 GLU A C 1
ATOM 772 O O . GLU A 1 97 ? -5.953 13.144 -2.527 1.00 95.12 97 GLU A O 1
ATOM 777 N N . GLN A 1 98 ? -6.704 11.353 -3.654 1.00 95.12 98 GLN A N 1
ATOM 778 C CA . GLN A 1 98 ? -5.558 10.495 -3.341 1.00 95.12 98 GLN A CA 1
ATOM 779 C C . GLN A 1 98 ? -4.532 10.540 -4.472 1.00 95.12 98 GLN A C 1
ATOM 781 O O . GLN A 1 98 ? -4.869 10.780 -5.628 1.00 95.12 98 GLN A O 1
ATOM 786 N N . MET A 1 99 ? -3.267 10.305 -4.135 1.00 94.50 99 MET A N 1
ATOM 787 C CA . MET A 1 99 ? -2.207 10.225 -5.136 1.00 94.50 99 MET A CA 1
ATOM 788 C C . MET A 1 99 ? -2.042 8.803 -5.681 1.00 94.50 99 MET A C 1
ATOM 790 O O . MET A 1 99 ? -2.221 7.826 -4.952 1.00 94.50 99 MET A O 1
ATOM 794 N N . ASN A 1 100 ? -1.638 8.709 -6.945 1.00 95.81 100 ASN A N 1
ATOM 795 C CA . ASN A 1 100 ? -1.051 7.506 -7.519 1.00 95.81 100 ASN A CA 1
ATOM 796 C C . ASN A 1 100 ? 0.473 7.692 -7.567 1.00 95.81 100 ASN A C 1
ATOM 798 O O . ASN A 1 100 ? 0.941 8.697 -8.101 1.00 95.81 100 ASN A O 1
ATOM 802 N N . GLN A 1 101 ? 1.230 6.781 -6.959 1.00 95.50 101 GLN A N 1
ATOM 803 C CA . GLN A 1 101 ? 2.697 6.836 -6.914 1.00 95.50 101 GLN A CA 1
ATOM 804 C C . GLN A 1 101 ? 3.379 6.080 -8.060 1.00 95.50 101 GLN A C 1
ATOM 806 O O . GLN A 1 101 ? 4.593 6.205 -8.207 1.00 95.50 101 GLN A O 1
ATOM 811 N N . VAL A 1 102 ? 2.618 5.343 -8.873 1.00 97.31 102 VAL A N 1
ATOM 812 C CA . VAL A 1 102 ? 3.119 4.713 -10.101 1.00 97.31 102 VAL A CA 1
ATOM 813 C C . VAL A 1 102 ? 2.637 5.450 -11.348 1.00 97.31 102 VAL A C 1
ATOM 815 O O . VAL A 1 102 ? 1.824 6.380 -11.274 1.00 97.31 102 VAL A O 1
ATOM 818 N N . THR A 1 103 ? 3.173 5.071 -12.505 1.00 96.94 103 THR A N 1
ATOM 819 C CA . THR A 1 103 ? 2.687 5.571 -13.792 1.00 96.94 103 THR A CA 1
ATOM 820 C C . THR A 1 103 ? 1.258 5.074 -14.046 1.00 96.94 103 THR A C 1
ATOM 822 O O . THR A 1 103 ? 0.812 4.067 -13.512 1.00 96.94 103 THR A O 1
ATOM 825 N N . ALA A 1 104 ? 0.488 5.816 -14.844 1.00 96.00 104 ALA A N 1
ATOM 826 C CA . ALA A 1 104 ? -0.901 5.453 -15.151 1.00 96.00 104 ALA A CA 1
ATOM 827 C C . ALA A 1 104 ? -1.026 4.491 -16.350 1.00 96.00 104 ALA A C 1
ATOM 829 O O . ALA A 1 104 ? -2.138 4.175 -16.776 1.00 96.00 104 ALA A O 1
ATOM 830 N N . PHE A 1 105 ? 0.097 4.097 -16.953 1.00 97.25 105 PHE A N 1
ATOM 831 C CA . PHE A 1 105 ? 0.142 3.306 -18.178 1.00 97.25 105 PHE A CA 1
ATOM 832 C C . PHE A 1 105 ? 0.496 1.858 -17.861 1.00 97.25 105 PHE A C 1
ATOM 834 O O . PHE A 1 105 ? 1.152 1.578 -16.870 1.00 97.25 105 PHE A O 1
ATOM 841 N N . ILE A 1 106 ? 0.111 0.944 -18.750 1.00 98.00 106 ILE A N 1
ATOM 842 C CA . ILE A 1 106 ? 0.639 -0.422 -18.730 1.00 98.00 106 ILE A CA 1
ATOM 843 C C . ILE A 1 106 ? 1.995 -0.383 -19.441 1.00 98.00 106 ILE A C 1
ATOM 845 O O . ILE A 1 106 ? 2.067 -0.527 -20.665 1.00 98.00 106 ILE A O 1
ATOM 849 N N . ASP A 1 107 ? 3.048 -0.078 -18.689 1.00 97.75 107 ASP A N 1
ATOM 850 C CA . ASP A 1 107 ? 4.408 0.155 -19.189 1.00 97.75 107 ASP A CA 1
ATOM 851 C C . ASP A 1 107 ? 5.479 -0.668 -18.446 1.00 97.75 107 ASP A C 1
ATOM 853 O O . ASP A 1 107 ? 6.677 -0.473 -18.675 1.00 97.75 107 ASP A O 1
ATOM 857 N N . ALA A 1 108 ? 5.054 -1.632 -17.619 1.00 97.56 108 ALA A N 1
ATOM 858 C CA . ALA A 1 108 ? 5.911 -2.445 -16.759 1.00 97.56 108 ALA A CA 1
ATOM 859 C C . ALA A 1 108 ? 6.705 -1.627 -15.717 1.00 97.56 108 ALA A C 1
ATOM 861 O O . ALA A 1 108 ? 7.816 -2.008 -15.328 1.00 97.56 108 ALA A O 1
ATOM 862 N N . SER A 1 109 ? 6.137 -0.522 -15.231 1.00 97.50 109 SER A N 1
ATOM 863 C CA . SER A 1 109 ? 6.648 0.279 -14.117 1.00 97.50 109 SER A CA 1
ATOM 864 C C . SER A 1 109 ? 6.896 -0.538 -12.849 1.00 97.50 109 SER A C 1
ATOM 866 O O . SER A 1 109 ? 7.884 -0.288 -12.163 1.00 97.50 109 SER A O 1
ATOM 868 N N . HIS A 1 110 ? 6.111 -1.581 -12.571 1.00 95.88 110 HIS A N 1
ATOM 869 C CA . HIS A 1 110 ? 6.386 -2.479 -11.439 1.00 95.88 110 HIS A CA 1
ATOM 870 C C . HIS A 1 110 ? 7.705 -3.273 -11.598 1.00 95.88 110 HIS A C 1
ATOM 872 O O . HIS A 1 110 ? 8.236 -3.791 -10.618 1.00 95.88 110 HIS A O 1
ATOM 878 N N . THR A 1 111 ? 8.234 -3.400 -12.824 1.00 96.81 111 THR A N 1
ATOM 879 C CA . THR A 1 111 ? 9.533 -4.036 -13.118 1.00 96.81 111 THR A CA 1
ATOM 880 C C . THR A 1 111 ? 10.647 -3.000 -13.262 1.00 96.81 111 THR A C 1
ATOM 882 O O . THR A 1 111 ? 11.780 -3.237 -12.837 1.00 96.81 111 THR A O 1
ATOM 885 N N . TYR A 1 112 ? 10.356 -1.865 -13.900 1.00 97.12 112 TYR A N 1
ATOM 886 C CA . TYR A 1 112 ? 11.370 -0.876 -14.265 1.00 97.12 112 TYR A CA 1
ATOM 887 C C . TYR A 1 112 ? 11.484 0.299 -13.295 1.00 97.12 112 TYR A C 1
ATOM 889 O O . TYR A 1 112 ? 12.494 0.997 -13.345 1.00 97.12 112 TYR A O 1
ATOM 897 N N . GLY A 1 113 ? 10.515 0.486 -12.407 1.00 97.19 113 GLY A N 1
ATOM 898 C CA . GLY A 1 113 ? 10.411 1.592 -11.464 1.00 97.19 113 GLY A CA 1
ATOM 899 C C . GLY A 1 113 ? 9.624 2.781 -12.018 1.00 97.19 113 GLY A C 1
ATOM 900 O O . GLY A 1 113 ? 9.676 3.085 -13.217 1.00 97.19 113 GLY A O 1
ATOM 901 N N . SER A 1 114 ? 8.927 3.484 -11.124 1.00 97.62 114 SER A N 1
ATOM 902 C CA . SER A 1 114 ? 8.070 4.637 -11.465 1.00 97.62 114 SER A CA 1
ATOM 903 C C . SER A 1 114 ? 8.760 5.991 -11.307 1.00 97.62 114 SER A C 1
ATOM 905 O O . SER A 1 114 ? 8.246 7.016 -11.762 1.00 97.62 114 SER A O 1
ATOM 907 N N . ASP A 1 115 ? 9.957 6.011 -10.719 1.00 96.50 115 ASP A N 1
ATOM 908 C CA . ASP A 1 115 ? 10.792 7.201 -10.620 1.00 96.50 115 ASP A CA 1
ATOM 909 C C . ASP A 1 115 ? 12.236 6.951 -11.086 1.00 96.50 115 ASP A C 1
ATOM 911 O O . ASP A 1 115 ? 12.724 5.823 -11.188 1.00 96.50 115 ASP A O 1
ATOM 915 N N . LYS A 1 116 ? 12.949 8.039 -11.399 1.00 96.56 116 LYS A N 1
ATOM 916 C CA . LYS A 1 116 ? 14.309 7.969 -11.956 1.00 96.56 116 LYS A CA 1
ATOM 917 C C . LYS A 1 116 ? 15.331 7.381 -10.983 1.00 96.56 116 LYS A C 1
ATOM 919 O O . LYS A 1 116 ? 16.302 6.776 -11.438 1.00 96.56 116 LYS A O 1
ATOM 924 N N . CYS A 1 117 ? 15.179 7.614 -9.683 1.00 96.50 117 CYS A N 1
ATOM 925 C CA . CYS A 1 117 ? 16.101 7.103 -8.676 1.00 96.50 117 CYS A CA 1
ATOM 926 C C . CYS A 1 117 ? 15.954 5.584 -8.569 1.00 96.50 117 CYS A C 1
ATOM 928 O O . CYS A 1 117 ? 16.959 4.877 -8.665 1.00 96.50 117 CYS A O 1
ATOM 930 N N . GLU A 1 118 ? 14.719 5.089 -8.473 1.00 96.19 118 GLU A N 1
ATOM 931 C CA . GLU A 1 118 ? 14.406 3.657 -8.484 1.00 96.19 118 GLU A CA 1
ATOM 932 C C . GLU A 1 118 ? 14.916 2.985 -9.771 1.00 96.1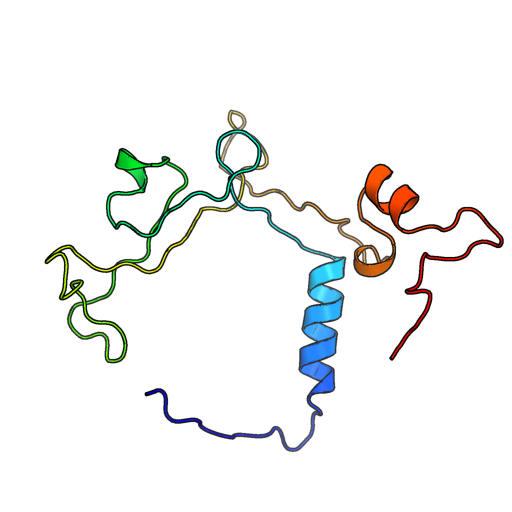9 118 GLU A C 1
ATOM 934 O O . GLU A 1 118 ? 15.713 2.045 -9.715 1.00 96.19 118 GLU A O 1
ATOM 939 N N . GLN A 1 119 ? 14.589 3.548 -10.939 1.00 96.44 119 GLN A N 1
ATOM 940 C CA . GLN A 1 119 ? 15.064 3.067 -12.245 1.00 96.44 119 GLN A CA 1
ATOM 941 C C . GLN A 1 119 ? 16.593 2.921 -12.313 1.00 96.44 119 GLN A C 1
ATOM 943 O O . GLN A 1 119 ? 17.122 1.978 -12.908 1.00 96.44 119 GLN A O 1
ATOM 948 N N . GLN A 1 120 ? 17.337 3.863 -11.724 1.00 96.31 120 GLN A N 1
ATOM 949 C CA . GLN A 1 120 ? 18.800 3.814 -11.696 1.00 96.31 120 GLN A CA 1
ATOM 950 C C . GLN A 1 120 ? 19.346 2.765 -10.728 1.00 96.31 120 GLN A C 1
ATOM 952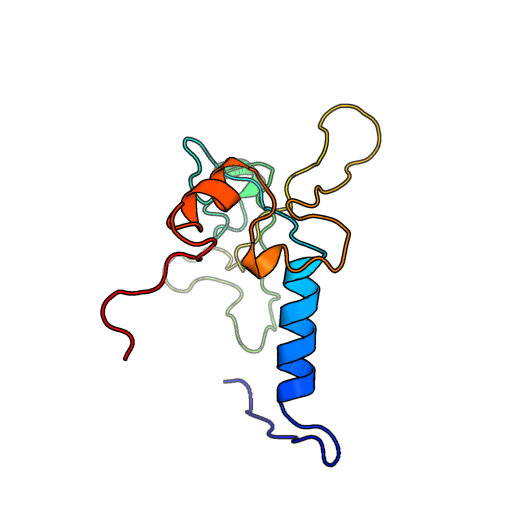 O O . GLN A 1 120 ? 20.420 2.213 -10.992 1.00 96.31 120 GLN A O 1
ATOM 957 N N . GLN A 1 121 ? 18.647 2.515 -9.620 1.00 96.44 121 GLN A N 1
ATOM 958 C CA . GLN A 1 121 ? 19.016 1.492 -8.643 1.00 96.44 121 GLN A CA 1
ATOM 959 C C . GLN A 1 121 ? 18.763 0.084 -9.185 1.00 96.44 121 GLN A C 1
ATOM 961 O O . GLN A 1 121 ? 19.589 -0.797 -8.963 1.00 96.44 121 GLN A O 1
ATOM 966 N N . LEU A 1 122 ? 17.696 -0.111 -9.962 1.00 97.19 122 LEU A N 1
ATOM 967 C CA . LEU A 1 122 ? 17.333 -1.402 -10.552 1.00 97.19 122 LEU A CA 1
ATOM 968 C C . LEU A 1 122 ? 18.263 -1.853 -11.690 1.00 97.19 122 LEU A C 1
ATOM 970 O O . LEU A 1 122 ? 18.253 -3.022 -12.061 1.00 97.19 122 LEU A O 1
ATOM 974 N N . ARG A 1 123 ? 19.101 -0.969 -12.248 1.00 96.94 123 ARG A N 1
ATOM 975 C CA . ARG A 1 123 ? 19.991 -1.273 -13.385 1.00 96.94 123 ARG A CA 1
ATOM 976 C C . ARG A 1 123 ? 21.427 -1.563 -12.949 1.00 96.94 123 ARG A C 1
ATOM 978 O O . ARG A 1 123 ? 21.962 -0.937 -12.028 1.00 96.94 123 ARG A O 1
ATOM 985 N N . THR A 1 124 ? 22.097 -2.472 -13.658 1.00 96.19 124 THR A N 1
ATOM 986 C CA . THR A 1 124 ? 23.554 -2.682 -13.516 1.00 96.19 124 THR A CA 1
ATOM 987 C C . THR A 1 124 ? 24.349 -1.536 -14.136 1.00 96.19 124 THR A C 1
ATOM 989 O O . THR A 1 124 ? 25.482 -1.291 -13.737 1.00 96.19 124 THR A O 1
ATOM 992 N N . LYS A 1 125 ? 23.736 -0.821 -15.094 1.00 95.56 125 LYS A N 1
ATOM 993 C CA . LYS A 1 125 ? 24.378 0.182 -15.960 1.00 95.56 125 LYS A CA 1
ATOM 994 C C . LYS A 1 125 ? 25.461 -0.418 -16.875 1.00 95.56 125 LYS A C 1
ATOM 996 O O . LYS A 1 125 ? 26.289 0.320 -17.393 1.00 95.56 125 LYS A O 1
ATOM 1001 N N . SER A 1 126 ? 25.406 -1.732 -17.103 1.00 96.50 126 SER A N 1
ATOM 1002 C CA . SER A 1 126 ? 26.207 -2.471 -18.084 1.00 96.50 126 SER A CA 1
ATOM 1003 C C . SER A 1 126 ? 25.277 -3.289 -18.969 1.00 96.50 126 SER A C 1
ATOM 1005 O O . SER A 1 126 ? 24.313 -3.871 -18.467 1.00 96.50 126 SER A O 1
ATOM 1007 N N . ASP A 1 127 ? 25.539 -3.302 -20.275 1.00 95.75 127 ASP A N 1
ATOM 1008 C CA . ASP A 1 127 ? 24.872 -4.177 -21.255 1.00 95.75 127 ASP A CA 1
ATOM 1009 C C . ASP A 1 127 ? 23.331 -4.081 -21.292 1.00 95.75 127 ASP A C 1
ATOM 1011 O O . ASP A 1 127 ? 22.652 -4.979 -21.775 1.00 95.75 127 ASP A O 1
ATOM 1015 N N . GLY A 1 128 ? 22.755 -2.990 -20.770 1.00 93.88 128 GLY A N 1
ATOM 1016 C CA . GLY A 1 128 ? 21.301 -2.802 -20.680 1.00 93.88 128 GLY A CA 1
ATOM 1017 C C . GLY A 1 128 ? 20.599 -3.661 -19.619 1.00 93.88 128 GLY A C 1
ATOM 1018 O O . GLY A 1 128 ? 19.374 -3.749 -19.630 1.00 93.88 128 GLY A O 1
ATOM 1019 N N . MET A 1 129 ? 21.344 -4.275 -18.695 1.00 96.06 129 MET A N 1
ATOM 1020 C CA . MET A 1 129 ? 20.814 -5.270 -17.759 1.00 96.06 129 MET A CA 1
ATOM 1021 C C . MET A 1 129 ? 20.181 -4.665 -16.493 1.00 96.06 129 MET A C 1
ATOM 1023 O O . MET A 1 129 ? 20.610 -3.628 -15.966 1.00 96.06 129 MET A O 1
ATOM 1027 N N . LEU A 1 130 ? 19.188 -5.378 -15.954 1.00 96.81 130 LEU A N 1
ATOM 1028 C CA . LEU A 1 130 ? 18.696 -5.189 -14.588 1.00 96.81 130 LEU A CA 1
ATOM 1029 C C . LEU A 1 130 ? 19.609 -5.897 -13.582 1.00 96.81 130 LEU A C 1
ATOM 1031 O O . LEU A 1 130 ? 20.304 -6.860 -13.911 1.00 96.81 130 LEU A O 1
ATOM 1035 N N . ARG A 1 131 ? 19.617 -5.414 -12.340 1.00 95.19 131 ARG A N 1
ATOM 1036 C CA . ARG A 1 131 ? 20.315 -6.069 -11.235 1.00 95.19 131 ARG A CA 1
ATOM 1037 C C . ARG A 1 131 ? 19.574 -7.347 -10.862 1.00 95.19 131 ARG A C 1
ATOM 1039 O O . ARG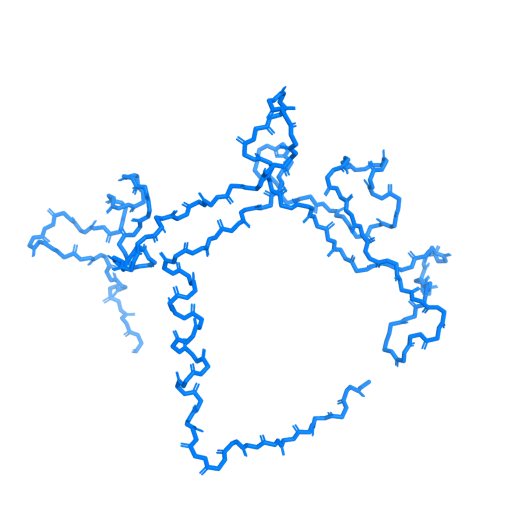 A 1 131 ? 18.412 -7.297 -10.478 1.00 95.19 131 ARG A O 1
ATOM 1046 N N . GLY A 1 132 ? 20.270 -8.474 -10.948 1.00 92.12 132 GLY A N 1
ATOM 1047 C CA . GLY A 1 132 ? 19.817 -9.760 -10.422 1.00 92.12 132 GLY A CA 1
ATOM 1048 C C . GLY A 1 132 ? 20.555 -10.132 -9.139 1.00 92.12 132 GLY A C 1
ATOM 1049 O O . GLY A 1 132 ? 21.609 -9.572 -8.823 1.00 92.12 132 GLY A O 1
ATOM 1050 N N . THR A 1 133 ? 20.020 -11.102 -8.404 1.00 91.31 133 THR A N 1
ATOM 1051 C CA . THR A 1 133 ? 20.754 -11.744 -7.312 1.00 91.31 133 THR A CA 1
ATOM 1052 C C . THR A 1 133 ? 21.952 -12.516 -7.888 1.00 91.31 133 THR A C 1
ATOM 1054 O O . THR A 1 133 ? 21.775 -13.267 -8.844 1.00 91.31 133 THR A O 1
ATOM 1057 N N . PRO A 1 134 ? 23.178 -12.367 -7.340 1.00 83.69 134 PRO A N 1
ATOM 1058 C CA . PRO A 1 134 ? 24.363 -13.059 -7.867 1.00 83.69 134 PRO A CA 1
ATOM 1059 C C . PRO A 1 134 ? 24.275 -14.586 -7.771 1.00 83.69 134 PRO A C 1
ATOM 1061 O O . PRO A 1 134 ? 24.866 -15.289 -8.580 1.00 83.69 134 PRO A O 1
ATOM 1064 N N . ASN A 1 135 ? 23.530 -15.077 -6.776 1.00 85.06 135 ASN A N 1
ATOM 1065 C CA . ASN A 1 135 ? 23.270 -16.490 -6.531 1.00 85.06 135 ASN A CA 1
ATOM 1066 C C . ASN A 1 135 ? 21.749 -16.694 -6.466 1.00 85.06 135 ASN A C 1
ATOM 1068 O O . ASN A 1 135 ? 21.180 -16.657 -5.371 1.00 85.06 135 ASN A O 1
ATOM 1072 N N . PRO A 1 136 ? 21.065 -16.798 -7.614 1.00 74.69 136 PRO A N 1
ATOM 1073 C CA . PRO A 1 136 ? 19.666 -17.196 -7.622 1.00 74.69 136 PRO A CA 1
ATOM 1074 C C . PRO A 1 136 ? 19.554 -18.639 -7.100 1.00 74.69 136 PRO A C 1
ATOM 1076 O O . PRO A 1 136 ? 20.432 -19.460 -7.370 1.00 74.69 136 PRO A O 1
ATOM 1079 N N . LEU A 1 137 ? 18.520 -18.901 -6.295 1.00 67.62 137 LEU A N 1
ATOM 1080 C CA . LEU A 1 137 ? 18.178 -20.243 -5.806 1.00 67.62 137 LEU A CA 1
ATOM 1081 C C . LEU A 1 137 ? 17.810 -21.181 -6.961 1.00 67.62 137 LEU A C 1
ATOM 1083 O O . LEU A 1 137 ? 17.179 -20.690 -7.926 1.00 67.62 137 LEU A O 1
#

Secondary structure (DSSP, 8-state):
---------SS--THHHHHHHHHHHHH---PBP--GGGPPP-TTSTTHHHHT-TTB--EEPPTT-SSS-SB-TTT-SBPEE--BPBPBS-SSSSS-PBPP-S-SSSS-HHHH-SSHHHHHHSB-SSTTPBP--SS--